Protein AF-A0A830GRK5-F1 (afdb_monomer_lite)

Secondary structure (DSSP, 8-state):
-------PPEEEEEEEEESS-HHHHHHHHHHHHHHHHHTTSEEEEEEEEPTT--HHHHHHHHHHHHHT-TTSEEEEEEEEHHHHHHHHHHHHTTTSEEEEEEE--SS--TT---EE-

pLDDT: mean 89.7, std 12.37, range [38.69, 98.0]

Radius of gyration: 14.41 Å; chains: 1; bounding box: 42×25×40 Å

Organism: NCBI:txid62609

Structure (mmCIF, N/CA/C/O backbone):
data_AF-A0A830GRK5-F1
#
_entry.id   AF-A0A830GRK5-F1
#
loop_
_atom_site.group_PDB
_atom_site.id
_atom_site.type_symbol
_atom_site.label_atom_id
_atom_site.label_alt_id
_atom_site.label_comp_id
_atom_site.label_asym_id
_atom_site.label_entity_id
_atom_site.label_seq_id
_atom_site.pdbx_PDB_ins_code
_atom_site.Cartn_x
_atom_site.Cartn_y
_atom_site.Cartn_z
_atom_site.occupancy
_atom_site.B_iso_or_equiv
_atom_site.auth_seq_id
_atom_site.auth_comp_id
_atom_site.auth_asym_id
_atom_site.auth_atom_id
_atom_site.pdbx_P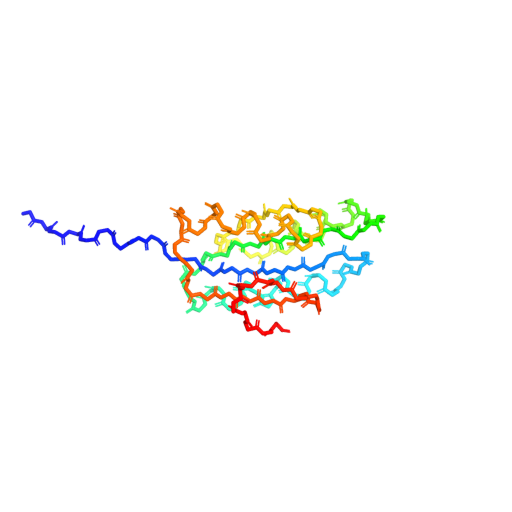DB_model_num
ATOM 1 N N . MET A 1 1 ? -29.814 13.802 24.741 1.00 38.69 1 MET A N 1
ATOM 2 C CA . MET A 1 1 ? -28.452 13.981 24.200 1.00 38.69 1 MET A CA 1
ATOM 3 C C . MET A 1 1 ? -27.775 12.633 24.313 1.00 38.69 1 MET A C 1
ATOM 5 O O . MET A 1 1 ? -27.619 12.172 25.430 1.00 38.69 1 MET A O 1
ATOM 9 N N . SER A 1 2 ? -27.542 11.932 23.199 1.00 43.28 2 SER A N 1
ATOM 10 C CA . SER A 1 2 ? -26.722 10.718 23.236 1.00 43.28 2 SER A CA 1
ATOM 11 C C . SER A 1 2 ? -25.280 11.157 23.043 1.00 43.28 2 SER A C 1
ATOM 13 O O . SER A 1 2 ? -24.962 11.673 21.966 1.00 43.28 2 SER A O 1
ATOM 15 N N . ASP A 1 3 ? -24.448 10.951 24.053 1.00 44.38 3 ASP A N 1
ATOM 16 C CA . ASP A 1 3 ? -23.000 10.914 23.902 1.00 44.38 3 ASP A CA 1
ATOM 17 C C . ASP A 1 3 ? -22.678 9.762 22.947 1.00 44.38 3 ASP A C 1
ATOM 19 O O . ASP A 1 3 ? -22.540 8.604 23.330 1.00 44.38 3 ASP A O 1
ATOM 23 N N . ARG A 1 4 ? -22.685 10.061 21.646 1.00 48.16 4 ARG A N 1
ATOM 24 C CA . ARG A 1 4 ? -21.963 9.246 20.684 1.00 48.16 4 ARG A CA 1
ATOM 25 C C . ARG A 1 4 ? -20.531 9.709 20.826 1.00 48.16 4 ARG A C 1
ATOM 27 O O . ARG A 1 4 ? -20.153 10.678 20.173 1.00 48.16 4 ARG A O 1
ATOM 34 N N . ASP A 1 5 ? -19.786 9.043 21.702 1.00 44.50 5 ASP A N 1
ATOM 35 C CA . ASP A 1 5 ? -18.345 8.924 21.538 1.00 44.50 5 ASP A CA 1
ATOM 36 C C . ASP A 1 5 ? -18.132 8.529 20.078 1.00 44.50 5 ASP A C 1
ATOM 38 O O . ASP A 1 5 ? -18.407 7.403 19.658 1.00 44.50 5 ASP A O 1
ATOM 42 N N . SER A 1 6 ? -17.793 9.513 19.253 1.00 51.19 6 SER A N 1
ATOM 43 C CA . SER A 1 6 ? -17.369 9.284 17.889 1.00 51.19 6 SER A CA 1
ATOM 44 C C . SER A 1 6 ? -16.031 8.581 18.014 1.00 51.19 6 SER A C 1
ATOM 46 O O . SER A 1 6 ? -15.004 9.255 18.089 1.00 51.19 6 SER A O 1
ATOM 48 N N . GLU A 1 7 ? -16.062 7.250 18.141 1.00 60.53 7 GLU A N 1
ATOM 49 C CA . GLU A 1 7 ? -14.864 6.422 18.093 1.00 60.53 7 GLU A CA 1
ATOM 50 C C . GLU A 1 7 ? -14.027 6.924 16.922 1.00 60.53 7 GLU A C 1
ATOM 52 O O . GLU A 1 7 ? -14.521 7.032 15.791 1.00 60.53 7 GLU A O 1
ATOM 57 N N . GLU A 1 8 ? -12.786 7.320 17.211 1.00 64.44 8 GLU A N 1
ATOM 58 C CA . GLU A 1 8 ? -11.873 7.740 16.161 1.00 64.44 8 GLU A CA 1
ATOM 59 C C . GLU A 1 8 ? -11.846 6.638 15.099 1.00 64.44 8 GLU A C 1
ATOM 61 O O . GLU A 1 8 ? -11.712 5.457 15.445 1.00 64.44 8 GLU A O 1
ATOM 66 N N . PRO A 1 9 ? -12.013 6.982 13.810 1.00 76.38 9 PRO A N 1
ATOM 67 C CA . PRO A 1 9 ? -12.053 5.975 12.769 1.00 76.38 9 PRO A CA 1
ATOM 68 C C . PRO A 1 9 ? -10.768 5.155 12.851 1.00 76.38 9 PRO A C 1
ATOM 70 O O . PRO A 1 9 ? -9.667 5.713 12.865 1.00 76.38 9 PRO A O 1
ATOM 73 N N . ARG A 1 10 ? -10.916 3.830 12.930 1.00 87.75 10 ARG A N 1
ATOM 74 C CA . ARG A 1 10 ? -9.789 2.901 12.897 1.00 87.75 10 ARG A CA 1
ATOM 75 C C . ARG A 1 10 ? -9.600 2.374 11.482 1.00 87.75 10 ARG A C 1
ATOM 77 O O . ARG A 1 10 ? -10.575 2.110 10.783 1.00 87.75 10 ARG A O 1
ATOM 84 N N . CYS A 1 11 ? -8.350 2.241 11.057 1.00 92.81 11 CYS A N 1
ATOM 85 C CA . CYS A 1 11 ? -8.008 1.812 9.703 1.00 92.81 11 CYS A CA 1
ATOM 86 C C . CYS A 1 11 ? -7.085 0.601 9.715 1.00 92.81 11 CYS A C 1
ATOM 88 O O . CYS A 1 11 ? -6.171 0.503 10.538 1.00 92.81 11 CYS A O 1
ATOM 90 N N . THR A 1 12 ? -7.284 -0.282 8.744 1.00 95.62 12 THR A N 1
ATOM 91 C CA . THR A 1 12 ? -6.290 -1.285 8.377 1.00 95.62 12 THR A CA 1
ATOM 92 C C . THR A 1 12 ? -5.264 -0.635 7.464 1.00 95.62 12 THR A C 1
ATOM 94 O O . THR A 1 12 ? -5.624 0.016 6.482 1.00 95.62 12 THR A O 1
ATOM 97 N N . TYR A 1 13 ? -3.988 -0.823 7.776 1.00 96.88 13 TYR A N 1
ATOM 98 C CA . TYR A 1 13 ? -2.879 -0.347 6.959 1.00 96.88 13 TYR A CA 1
ATOM 99 C C . TYR A 1 13 ? -2.186 -1.518 6.275 1.00 96.88 13 TYR A C 1
ATOM 101 O O . TYR A 1 13 ? -2.012 -2.570 6.889 1.00 96.88 13 TYR A O 1
ATOM 109 N N . ALA A 1 14 ? -1.751 -1.330 5.032 1.00 97.31 14 ALA A N 1
ATOM 110 C CA . ALA A 1 14 ? -0.908 -2.293 4.332 1.00 97.31 14 ALA A CA 1
ATOM 111 C C . ALA A 1 14 ? 0.265 -1.595 3.644 1.00 97.31 14 ALA A C 1
ATOM 113 O O . ALA A 1 14 ? 0.064 -0.660 2.875 1.00 97.31 14 ALA A O 1
ATOM 114 N N . PHE A 1 15 ? 1.480 -2.074 3.893 1.00 97.94 15 PHE A N 1
ATOM 115 C CA . PHE A 1 15 ? 2.676 -1.682 3.153 1.00 97.94 15 PHE A CA 1
ATOM 116 C C . PHE A 1 15 ? 2.926 -2.690 2.044 1.00 97.94 15 PHE A C 1
ATOM 118 O O . PHE A 1 15 ? 3.098 -3.875 2.328 1.00 97.94 15 PHE A O 1
ATOM 125 N N . LEU A 1 16 ? 2.938 -2.237 0.794 1.00 97.56 16 LEU A N 1
ATOM 126 C CA . LEU A 1 16 ? 3.031 -3.106 -0.378 1.00 97.56 16 LEU A CA 1
ATOM 127 C C . LEU A 1 16 ? 4.165 -2.630 -1.283 1.00 97.56 16 LEU A C 1
ATOM 129 O O . LEU A 1 16 ? 4.209 -1.454 -1.620 1.00 97.56 16 LEU A O 1
ATOM 133 N N . GLU A 1 17 ? 5.063 -3.514 -1.709 1.00 95.62 17 GLU A N 1
ATOM 134 C CA . GLU A 1 17 ? 6.098 -3.169 -2.691 1.00 95.62 17 GLU A CA 1
ATOM 135 C C . GLU A 1 17 ? 5.620 -3.448 -4.113 1.00 95.62 17 GLU A C 1
ATOM 137 O O . GLU A 1 17 ? 4.965 -4.457 -4.379 1.00 95.62 17 GLU A O 1
ATOM 142 N N . PHE A 1 18 ? 5.990 -2.567 -5.041 1.00 96.62 18 PHE A N 1
ATOM 143 C CA . PHE A 1 18 ? 5.833 -2.805 -6.468 1.00 96.62 18 PHE A CA 1
ATOM 144 C C . PHE A 1 18 ? 7.188 -2.700 -7.173 1.00 96.62 18 PHE A C 1
ATOM 146 O O . PHE A 1 18 ? 7.689 -1.604 -7.431 1.00 96.62 18 PHE A O 1
ATOM 153 N N . CYS A 1 19 ? 7.762 -3.858 -7.511 1.00 94.69 19 CYS A N 1
ATOM 154 C CA . CYS A 1 19 ? 9.011 -3.997 -8.266 1.00 94.69 19 CYS A CA 1
ATOM 155 C C . CYS A 1 19 ? 8.773 -4.674 -9.634 1.00 94.69 19 CYS A C 1
ATOM 157 O O . CYS A 1 19 ? 9.428 -5.662 -9.953 1.00 94.69 19 CYS A O 1
ATOM 159 N N . ASN A 1 20 ? 7.817 -4.183 -10.435 1.00 96.19 20 ASN A N 1
ATOM 160 C CA . ASN A 1 20 ? 7.445 -4.761 -11.745 1.00 96.19 20 ASN A CA 1
ATOM 161 C C . ASN A 1 20 ? 6.894 -6.197 -11.703 1.00 96.19 20 ASN A C 1
ATOM 163 O O . ASN A 1 20 ? 6.859 -6.880 -12.723 1.00 96.19 20 ASN A O 1
ATOM 167 N N . ASP A 1 21 ? 6.407 -6.629 -10.541 1.00 96.69 21 ASP A N 1
ATOM 168 C CA . ASP A 1 21 ? 5.690 -7.891 -10.360 1.00 96.69 21 ASP A CA 1
ATOM 169 C C . ASP A 1 21 ? 4.211 -7.596 -10.070 1.00 96.69 21 ASP A C 1
ATOM 171 O O . ASP A 1 21 ? 3.767 -7.519 -8.919 1.00 96.69 21 ASP A O 1
ATOM 175 N N . ALA A 1 22 ? 3.454 -7.365 -11.146 1.00 97.12 22 ALA A N 1
ATOM 176 C CA . ALA A 1 22 ? 2.027 -7.056 -11.081 1.00 97.12 22 ALA A CA 1
ATOM 177 C C . ALA A 1 22 ? 1.217 -8.180 -10.422 1.00 97.12 22 ALA A C 1
ATOM 179 O O . ALA A 1 22 ? 0.287 -7.907 -9.666 1.00 97.12 22 ALA A O 1
ATOM 180 N N . ASP A 1 23 ? 1.591 -9.440 -10.640 1.00 97.44 23 ASP A N 1
ATOM 181 C CA . ASP A 1 23 ? 0.878 -10.579 -10.067 1.00 97.44 23 ASP A CA 1
ATOM 182 C C . ASP A 1 23 ? 1.076 -10.662 -8.555 1.00 97.44 23 ASP A C 1
ATOM 184 O O . ASP A 1 23 ? 0.108 -10.874 -7.817 1.00 97.44 23 ASP A O 1
ATOM 188 N N . ARG A 1 24 ? 2.304 -10.452 -8.066 1.00 96.50 24 ARG A N 1
ATOM 189 C CA . ARG A 1 24 ? 2.566 -10.364 -6.625 1.00 96.50 24 ARG A CA 1
ATOM 190 C C . ARG A 1 24 ? 1.829 -9.186 -6.006 1.00 96.50 24 ARG A C 1
ATOM 192 O O . ARG A 1 24 ? 1.167 -9.379 -4.988 1.00 96.50 24 ARG A O 1
ATOM 199 N N . TYR A 1 25 ? 1.895 -8.004 -6.617 1.00 97.56 25 TYR A N 1
ATOM 200 C CA . TYR A 1 25 ? 1.203 -6.825 -6.100 1.00 97.56 25 TYR A CA 1
ATOM 201 C C . TYR A 1 25 ? -0.320 -7.028 -6.055 1.00 97.56 25 TYR A C 1
ATOM 203 O O . TYR A 1 25 ? -0.941 -6.756 -5.027 1.00 97.56 25 TYR A O 1
ATOM 211 N N . ARG A 1 26 ? -0.913 -7.597 -7.117 1.00 97.69 26 ARG A N 1
ATOM 212 C CA . ARG A 1 26 ? -2.342 -7.946 -7.179 1.00 97.69 26 ARG A CA 1
ATOM 213 C C . ARG A 1 26 ? -2.746 -8.860 -6.024 1.00 97.69 26 ARG A C 1
ATOM 215 O O . ARG A 1 26 ? -3.739 -8.584 -5.353 1.00 97.69 26 ARG A O 1
ATOM 222 N N . ARG A 1 27 ? -1.972 -9.927 -5.777 1.00 97.38 27 ARG A N 1
ATOM 223 C CA . ARG A 1 27 ? -2.220 -10.859 -4.663 1.00 97.38 27 ARG A CA 1
ATOM 224 C C . ARG A 1 27 ? -2.155 -10.145 -3.315 1.00 97.38 27 ARG A C 1
ATOM 226 O O . ARG A 1 27 ? -3.114 -10.213 -2.557 1.00 97.38 27 ARG A O 1
ATOM 233 N N . LEU A 1 28 ? -1.077 -9.406 -3.050 1.00 97.56 28 LEU A N 1
ATOM 234 C CA . LEU A 1 28 ? -0.877 -8.731 -1.766 1.00 97.56 28 LEU A CA 1
ATOM 235 C C . LEU A 1 28 ? -1.954 -7.675 -1.478 1.00 97.56 28 LEU A C 1
ATOM 237 O O . LEU A 1 28 ? -2.456 -7.602 -0.356 1.00 97.56 28 LEU A O 1
ATOM 241 N N . LEU A 1 29 ? -2.337 -6.875 -2.479 1.00 97.25 29 LEU A N 1
ATOM 242 C CA . LEU A 1 29 ? -3.410 -5.892 -2.328 1.00 97.25 29 LEU A CA 1
ATOM 243 C C . LEU A 1 29 ? -4.765 -6.580 -2.098 1.00 97.25 29 LEU A C 1
ATOM 245 O O . LEU A 1 29 ? -5.522 -6.163 -1.223 1.00 97.25 29 LEU A O 1
ATOM 249 N N . GLY A 1 30 ? -5.056 -7.666 -2.821 1.00 96.19 30 GLY A N 1
ATOM 250 C CA . GLY A 1 30 ? -6.261 -8.475 -2.613 1.00 96.19 30 GLY A CA 1
ATOM 251 C C . GLY A 1 30 ? -6.334 -9.119 -1.221 1.00 96.19 30 GLY A C 1
ATOM 252 O O . GLY A 1 30 ? -7.389 -9.099 -0.574 1.00 96.19 30 GLY A O 1
ATOM 253 N N . ASP A 1 31 ? -5.210 -9.628 -0.717 1.00 95.94 31 ASP A N 1
ATOM 254 C CA . ASP A 1 31 ? -5.109 -10.202 0.626 1.00 95.94 31 ASP A CA 1
ATOM 255 C C . ASP A 1 31 ? -5.308 -9.130 1.702 1.00 95.94 31 ASP A C 1
ATOM 257 O O . ASP A 1 31 ? -6.096 -9.322 2.634 1.00 95.94 31 ASP A O 1
ATOM 261 N N . ALA A 1 32 ? -4.665 -7.968 1.546 1.00 96.06 32 ALA A N 1
ATOM 262 C CA . ALA A 1 32 ? -4.843 -6.827 2.439 1.00 96.06 32 ALA A CA 1
ATOM 263 C C . ALA A 1 32 ? -6.309 -6.371 2.500 1.00 96.06 32 ALA A C 1
ATOM 265 O O . ALA A 1 32 ? -6.826 -6.112 3.587 1.00 96.06 32 ALA A O 1
ATOM 266 N N . LEU A 1 33 ? -7.008 -6.339 1.361 1.00 94.44 33 LEU A N 1
ATOM 267 C CA . LEU A 1 33 ? -8.436 -6.011 1.305 1.00 94.44 33 LEU A CA 1
ATOM 268 C C . LEU A 1 33 ? -9.298 -7.041 2.022 1.00 94.44 33 LEU A C 1
ATOM 270 O O . LEU A 1 33 ? -10.186 -6.687 2.797 1.00 94.44 33 LEU A O 1
ATOM 274 N N . THR A 1 34 ? -9.018 -8.323 1.803 1.00 93.56 34 THR A N 1
ATOM 275 C CA . THR A 1 34 ? -9.734 -9.410 2.476 1.00 93.56 34 THR A CA 1
ATOM 276 C C . THR A 1 34 ? -9.584 -9.321 3.994 1.00 93.56 34 THR A C 1
ATOM 278 O O . THR A 1 34 ? -10.555 -9.552 4.719 1.00 93.56 34 THR A O 1
ATOM 281 N N . ARG A 1 35 ? -8.399 -8.945 4.489 1.00 93.00 35 ARG A N 1
ATOM 282 C CA . ARG A 1 35 ? -8.168 -8.704 5.921 1.00 93.00 35 ARG A CA 1
ATOM 283 C C . ARG A 1 35 ? -8.885 -7.439 6.400 1.00 93.00 35 ARG A C 1
ATOM 285 O O . ARG A 1 35 ? -9.637 -7.518 7.367 1.00 93.00 35 ARG A O 1
ATOM 292 N N . ALA A 1 36 ? -8.772 -6.326 5.674 1.00 92.56 36 ALA A N 1
ATOM 293 C CA . ALA A 1 36 ? -9.433 -5.066 6.018 1.00 92.56 36 ALA A CA 1
ATOM 294 C C . ALA A 1 36 ? -10.962 -5.196 6.119 1.00 92.56 36 ALA A C 1
ATOM 296 O O . ALA A 1 36 ? -11.574 -4.621 7.017 1.00 92.56 36 ALA A O 1
ATOM 297 N N . ARG A 1 37 ? -11.598 -6.010 5.264 1.00 90.75 37 ARG A N 1
ATOM 298 C CA . ARG A 1 37 ? -13.038 -6.324 5.359 1.00 90.75 37 ARG A CA 1
ATOM 299 C C . ARG A 1 37 ? -13.435 -6.897 6.718 1.00 90.75 37 ARG A C 1
ATOM 301 O O . ARG A 1 37 ? -14.481 -6.541 7.249 1.00 90.75 37 ARG A O 1
ATOM 308 N N . ARG A 1 38 ? -12.595 -7.756 7.300 1.00 89.06 38 ARG A N 1
ATOM 309 C CA . ARG A 1 38 ? -12.831 -8.355 8.625 1.00 89.06 38 ARG A CA 1
ATOM 310 C C . ARG A 1 38 ? -12.610 -7.358 9.768 1.00 89.06 38 ARG A C 1
ATOM 312 O O . ARG A 1 38 ? -13.002 -7.637 10.894 1.00 89.06 38 ARG A O 1
ATOM 319 N N . GLU A 1 39 ? -11.993 -6.216 9.477 1.00 87.06 39 GLU A N 1
ATOM 320 C CA . GLU A 1 39 ? -11.500 -5.228 10.443 1.00 87.06 39 GLU A CA 1
ATOM 321 C C . GLU A 1 39 ? -12.216 -3.869 10.344 1.00 87.06 39 GLU A C 1
ATOM 323 O O . GLU A 1 39 ? -11.794 -2.906 10.979 1.00 87.06 39 GLU A O 1
ATOM 328 N N . GLY A 1 40 ? -13.303 -3.778 9.569 1.00 79.62 40 GLY A N 1
ATOM 329 C CA . GLY A 1 40 ? -14.109 -2.555 9.435 1.00 79.62 40 GLY A CA 1
ATOM 330 C C . GLY A 1 40 ? -14.180 -1.971 8.021 1.00 79.62 40 GLY A C 1
ATOM 331 O O . GLY A 1 40 ? -14.760 -0.906 7.833 1.00 79.62 40 GLY A O 1
ATOM 332 N N . GLY A 1 41 ? -13.620 -2.650 7.015 1.00 83.06 41 GLY A N 1
ATOM 333 C CA . GLY A 1 41 ? -13.867 -2.368 5.594 1.00 83.06 41 GLY A CA 1
ATOM 334 C C . GLY A 1 41 ? -13.121 -1.168 5.007 1.00 83.06 41 GLY A C 1
ATOM 335 O O . GLY A 1 41 ? -13.370 -0.809 3.854 1.00 83.06 41 GLY A O 1
ATOM 336 N N . ARG A 1 42 ? -12.200 -0.550 5.760 1.00 92.19 42 ARG A N 1
ATOM 337 C CA . ARG A 1 42 ? -11.347 0.545 5.277 1.00 92.19 42 ARG A CA 1
ATOM 338 C C . ARG A 1 42 ? -9.881 0.124 5.235 1.00 92.19 42 ARG A C 1
ATOM 340 O O . ARG A 1 42 ? -9.265 -0.084 6.280 1.00 92.19 42 ARG A O 1
ATOM 347 N N . LEU A 1 43 ? -9.327 0.061 4.027 1.00 95.75 43 LEU A N 1
ATOM 348 C CA . LEU A 1 43 ? -7.910 -0.180 3.776 1.00 95.75 43 LEU A CA 1
ATOM 349 C C . LEU A 1 43 ? -7.210 1.121 3.379 1.00 95.75 43 LEU A C 1
ATOM 351 O O . LEU A 1 43 ? -7.631 1.803 2.445 1.00 95.75 43 LEU A O 1
ATOM 355 N N . ILE A 1 44 ? -6.099 1.416 4.048 1.00 97.25 44 ILE A N 1
ATOM 356 C CA . ILE A 1 44 ? -5.111 2.397 3.609 1.00 97.25 44 ILE A CA 1
ATOM 357 C C . ILE A 1 44 ? -3.861 1.632 3.168 1.00 97.25 44 ILE A C 1
ATOM 359 O O . ILE A 1 44 ? -3.119 1.103 3.995 1.00 97.25 44 ILE A O 1
ATOM 363 N N . ALA A 1 45 ? -3.630 1.558 1.863 1.00 97.44 45 ALA A N 1
ATOM 364 C CA . ALA A 1 45 ? -2.469 0.893 1.290 1.00 97.44 45 ALA A CA 1
ATOM 365 C C . ALA A 1 45 ? -1.395 1.926 0.919 1.00 97.44 45 ALA A C 1
ATOM 367 O O . ALA A 1 45 ? -1.653 2.885 0.194 1.00 97.44 45 ALA A O 1
ATOM 368 N N . ILE A 1 46 ? -0.187 1.727 1.441 1.00 98.00 46 ILE A N 1
ATOM 369 C CA . ILE A 1 46 ? 1.007 2.526 1.167 1.00 98.00 46 ILE A CA 1
ATOM 370 C C . ILE A 1 46 ? 1.898 1.693 0.240 1.00 98.00 46 ILE A C 1
ATOM 372 O O . ILE A 1 46 ? 2.594 0.773 0.675 1.00 98.00 46 ILE A O 1
ATOM 376 N N . SER A 1 47 ? 1.828 2.003 -1.050 1.00 97.56 47 SER A N 1
ATOM 377 C CA . SER A 1 47 ? 2.569 1.356 -2.127 1.00 97.56 47 SER A CA 1
ATOM 378 C C . SER A 1 47 ? 3.965 1.964 -2.260 1.00 97.56 47 SER A C 1
ATOM 380 O O . SER A 1 47 ? 4.117 3.128 -2.635 1.00 97.56 47 SER A O 1
ATOM 382 N N . ILE A 1 48 ? 4.991 1.164 -1.984 1.00 96.50 48 ILE A N 1
ATOM 383 C CA . ILE A 1 48 ? 6.398 1.511 -2.168 1.00 96.50 48 ILE A CA 1
ATOM 384 C C . ILE A 1 48 ? 6.812 1.116 -3.586 1.00 96.50 48 ILE A C 1
ATOM 386 O O . ILE A 1 48 ? 6.943 -0.070 -3.895 1.00 96.50 48 ILE A O 1
ATOM 390 N N . LEU A 1 49 ? 7.018 2.104 -4.454 1.00 95.75 49 LEU A N 1
ATOM 391 C CA . LEU A 1 49 ? 7.434 1.861 -5.835 1.00 95.75 49 LEU A CA 1
ATOM 392 C C . LEU A 1 49 ? 8.957 1.702 -5.903 1.00 95.75 49 LEU A C 1
ATOM 394 O O . LEU A 1 49 ? 9.707 2.580 -5.464 1.00 95.75 49 LEU A O 1
ATOM 398 N N . CYS A 1 50 ? 9.424 0.578 -6.445 1.00 94.19 50 CYS A N 1
ATOM 399 C CA . CYS A 1 50 ? 10.853 0.306 -6.584 1.00 94.19 50 CYS A CA 1
ATOM 400 C C . CYS A 1 50 ? 11.473 1.178 -7.693 1.00 94.19 50 CYS A C 1
ATOM 402 O O . CYS A 1 50 ? 10.773 1.593 -8.623 1.00 94.19 50 CYS A O 1
ATOM 404 N N . PRO A 1 51 ? 12.790 1.454 -7.649 1.00 93.88 51 PRO A N 1
ATOM 405 C CA . PRO A 1 51 ? 13.464 2.157 -8.736 1.00 93.88 51 PRO A CA 1
ATOM 406 C C . PRO A 1 51 ? 13.230 1.462 -10.086 1.00 93.88 51 PRO A C 1
ATOM 408 O O . PRO A 1 51 ? 13.461 0.262 -10.215 1.00 93.88 51 PRO A O 1
ATOM 411 N N . GLY A 1 52 ? 12.764 2.213 -11.088 1.00 94.50 52 GLY A N 1
ATOM 412 C CA . GLY A 1 52 ? 12.433 1.663 -12.409 1.00 94.50 52 GLY A CA 1
ATOM 413 C C . GLY A 1 52 ? 11.096 0.914 -12.480 1.00 94.50 52 GLY A C 1
ATOM 414 O O . GLY A 1 52 ? 10.872 0.171 -13.435 1.00 94.50 52 GLY A O 1
ATOM 415 N N . ALA A 1 53 ? 10.215 1.087 -11.490 1.00 95.38 53 ALA A N 1
ATOM 416 C CA . ALA A 1 53 ? 8.846 0.597 -11.563 1.00 95.38 53 ALA A CA 1
ATOM 417 C C . ALA A 1 53 ? 8.110 1.159 -12.796 1.00 95.38 53 ALA A C 1
ATOM 419 O O . ALA A 1 53 ? 8.098 2.366 -13.042 1.00 95.38 53 ALA A O 1
ATOM 420 N N . ASP A 1 54 ? 7.457 0.275 -13.544 1.00 97.25 54 ASP A N 1
ATOM 421 C CA . ASP A 1 54 ? 6.491 0.595 -14.580 1.00 97.25 54 ASP A CA 1
ATOM 422 C C . ASP A 1 54 ? 5.217 1.103 -13.906 1.00 97.25 54 ASP A C 1
ATOM 424 O O . ASP A 1 54 ? 4.370 0.346 -13.422 1.00 97.25 54 ASP A O 1
ATOM 428 N N . TYR A 1 55 ? 5.108 2.426 -13.877 1.00 95.69 55 TYR A N 1
ATOM 429 C CA . TYR A 1 55 ? 3.995 3.122 -13.257 1.00 95.69 55 TYR A CA 1
ATOM 430 C C . TYR A 1 55 ? 2.646 2.790 -13.913 1.00 95.69 55 TYR A C 1
ATOM 432 O O . TYR A 1 55 ? 1.633 2.717 -13.220 1.00 95.69 55 TYR A O 1
ATOM 440 N N . ASN A 1 56 ? 2.618 2.520 -15.223 1.00 97.69 56 ASN A N 1
ATOM 441 C CA . ASN A 1 56 ? 1.379 2.148 -15.907 1.00 97.69 56 ASN A CA 1
ATOM 442 C C . ASN A 1 56 ? 0.920 0.756 -15.478 1.00 97.69 56 ASN A C 1
ATOM 444 O O . ASN A 1 56 ? -0.258 0.563 -15.180 1.00 97.69 56 ASN A O 1
ATOM 448 N N . SER A 1 57 ? 1.849 -0.199 -15.402 1.00 97.88 57 SER A N 1
ATOM 449 C CA . SER A 1 57 ? 1.560 -1.547 -14.905 1.00 97.88 57 SER A CA 1
ATOM 450 C C . SER A 1 57 ? 1.046 -1.517 -13.461 1.00 97.88 57 SER A C 1
ATOM 452 O O . SER A 1 57 ? 0.028 -2.144 -13.150 1.00 97.88 57 SER A O 1
ATOM 454 N N . TYR A 1 58 ? 1.673 -0.711 -12.597 1.00 97.94 58 TYR A N 1
ATOM 455 C CA . TYR A 1 58 ? 1.208 -0.478 -11.229 1.00 97.94 58 TYR A CA 1
ATOM 456 C C . TYR A 1 58 ? -0.225 0.076 -11.187 1.00 97.94 58 TYR A C 1
ATOM 458 O O . TYR A 1 58 ? -1.091 -0.526 -10.550 1.00 97.94 58 TYR A O 1
ATOM 466 N N . LEU A 1 59 ? -0.498 1.179 -11.895 1.00 97.38 59 LEU A N 1
ATOM 467 C CA . LEU A 1 59 ? -1.814 1.825 -11.883 1.00 97.38 59 LEU A CA 1
ATOM 468 C C . LEU A 1 59 ? -2.912 0.916 -12.435 1.00 97.38 59 LEU A C 1
ATOM 470 O O . LEU A 1 59 ? -3.993 0.843 -11.855 1.00 97.38 59 LEU A O 1
ATOM 474 N N . LEU A 1 60 ? -2.647 0.211 -13.538 1.00 97.88 60 LEU A N 1
ATOM 475 C CA . LEU A 1 60 ? -3.597 -0.742 -14.113 1.00 97.88 60 LEU A CA 1
ATOM 476 C C . LEU A 1 60 ? -3.926 -1.855 -13.117 1.00 97.88 60 LEU A C 1
ATOM 478 O O . LEU A 1 60 ? -5.098 -2.168 -12.925 1.00 97.88 60 LEU A O 1
ATOM 482 N N . THR A 1 61 ? -2.912 -2.394 -12.439 1.00 97.94 61 THR A N 1
ATOM 483 C CA . THR A 1 61 ? -3.093 -3.459 -11.446 1.00 97.94 61 THR A CA 1
ATOM 484 C C . THR A 1 61 ? -3.872 -2.966 -10.226 1.00 97.94 61 THR A C 1
ATOM 486 O O . THR A 1 61 ? -4.821 -3.618 -9.791 1.00 97.94 61 THR A O 1
ATOM 489 N N . ALA A 1 62 ? -3.510 -1.804 -9.676 1.00 96.56 62 ALA A N 1
ATOM 490 C CA . ALA A 1 62 ? -4.206 -1.217 -8.536 1.00 96.56 62 ALA A CA 1
ATOM 491 C C . ALA A 1 62 ? -5.678 -0.926 -8.873 1.00 96.56 62 ALA A C 1
ATOM 493 O O . ALA A 1 62 ? -6.572 -1.305 -8.116 1.00 96.56 62 ALA A O 1
ATOM 494 N N . ASN A 1 63 ? -5.938 -0.346 -10.049 1.00 95.81 63 ASN A N 1
ATOM 495 C CA . ASN A 1 63 ? -7.290 -0.074 -10.531 1.00 95.81 63 ASN A CA 1
ATOM 496 C C . ASN A 1 63 ? -8.106 -1.351 -10.740 1.00 95.81 63 ASN A C 1
ATOM 498 O O . ASN A 1 63 ? 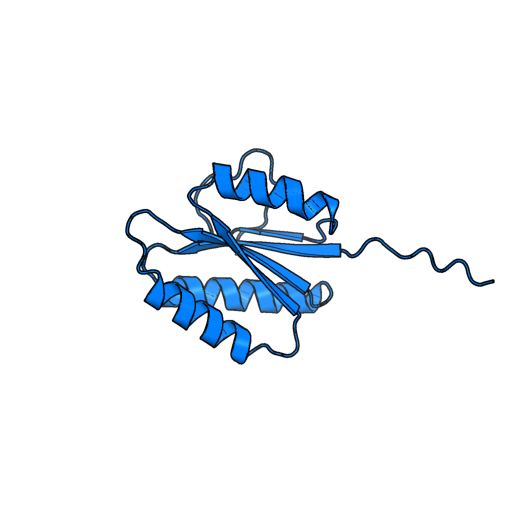-9.267 -1.388 -10.344 1.00 95.81 63 ASN A O 1
ATOM 502 N N . GLU A 1 64 ? -7.517 -2.394 -11.330 1.00 95.94 64 GLU A N 1
ATOM 503 C CA . GLU A 1 64 ? -8.171 -3.693 -11.510 1.00 95.94 64 GLU A CA 1
ATOM 504 C C . GLU A 1 64 ? -8.630 -4.265 -10.162 1.00 95.94 64 GLU A C 1
ATOM 506 O O . GLU A 1 64 ? -9.781 -4.684 -10.015 1.00 95.94 64 GLU A O 1
ATOM 511 N N . VAL A 1 65 ? -7.760 -4.248 -9.149 1.00 95.12 65 VAL A N 1
ATOM 512 C CA . VAL A 1 65 ? -8.116 -4.734 -7.813 1.00 95.12 65 VAL A CA 1
ATOM 513 C C . VAL A 1 65 ? -9.189 -3.848 -7.187 1.00 95.12 65 VAL A C 1
ATOM 515 O O . VAL A 1 65 ? -10.200 -4.365 -6.718 1.00 95.12 65 VAL A O 1
ATOM 518 N N . THR A 1 66 ? -9.030 -2.526 -7.206 1.00 91.75 66 THR A N 1
ATOM 519 C CA . THR A 1 66 ? -10.007 -1.605 -6.612 1.00 91.75 66 THR A CA 1
ATOM 520 C C . THR A 1 66 ? -11.386 -1.717 -7.267 1.00 91.75 66 THR A C 1
ATOM 522 O O . THR A 1 66 ? -12.388 -1.804 -6.557 1.00 91.75 66 THR A O 1
ATOM 525 N N . ALA A 1 67 ? -11.459 -1.797 -8.598 1.00 91.88 67 ALA A N 1
ATOM 526 C CA . ALA A 1 67 ? -12.717 -1.927 -9.336 1.00 91.88 67 ALA A CA 1
ATOM 527 C C . ALA A 1 67 ? -13.466 -3.233 -9.017 1.00 91.88 67 ALA A C 1
ATOM 529 O O . ALA A 1 67 ? -14.694 -3.260 -9.030 1.00 91.88 67 ALA A O 1
ATOM 530 N N . ASN A 1 68 ? -12.741 -4.300 -8.675 1.00 90.38 68 ASN A N 1
ATOM 531 C CA . ASN A 1 68 ? -13.327 -5.583 -8.283 1.00 90.38 68 ASN A CA 1
ATOM 532 C C . ASN A 1 68 ? -13.703 -5.667 -6.788 1.00 90.38 68 ASN A C 1
ATOM 534 O O . ASN A 1 68 ? -14.234 -6.684 -6.348 1.00 90.38 68 ASN A O 1
ATOM 538 N N . ASN A 1 69 ? -13.434 -4.625 -5.992 1.00 87.38 69 ASN A N 1
ATOM 539 C CA . ASN A 1 69 ? -13.640 -4.611 -4.538 1.00 87.38 69 ASN A CA 1
ATOM 540 C C . ASN A 1 69 ? -14.385 -3.337 -4.073 1.00 87.38 69 ASN A C 1
ATOM 542 O O . ASN A 1 69 ? -14.018 -2.717 -3.075 1.00 87.38 69 ASN A O 1
ATOM 546 N N . MET A 1 70 ? -15.437 -2.937 -4.802 1.00 79.81 70 MET A N 1
ATOM 547 C CA . MET A 1 70 ? -16.212 -1.700 -4.558 1.00 79.81 70 MET A CA 1
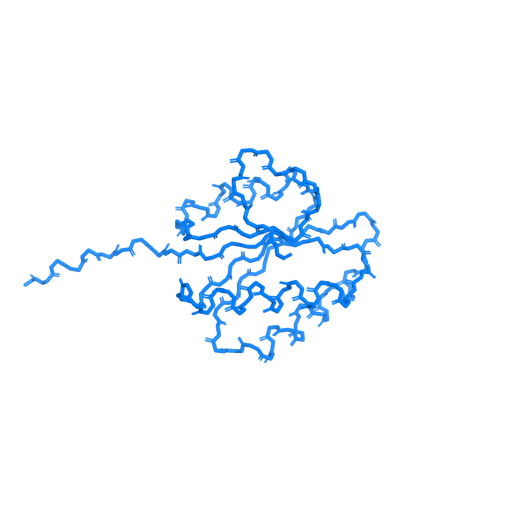ATOM 548 C C . MET A 1 70 ? -16.991 -1.664 -3.230 1.00 79.81 70 MET A C 1
ATOM 550 O O . MET A 1 70 ? -17.493 -0.616 -2.833 1.00 79.81 70 MET A O 1
ATOM 554 N N . ASP A 1 71 ? -17.118 -2.799 -2.548 1.00 83.19 71 ASP A N 1
ATOM 555 C CA . ASP A 1 71 ? -17.743 -2.944 -1.230 1.00 83.19 71 ASP A CA 1
ATOM 556 C C . ASP A 1 71 ? -16.831 -2.489 -0.074 1.00 83.19 71 ASP A C 1
ATOM 558 O O . ASP A 1 71 ? -17.278 -2.416 1.069 1.00 83.19 71 ASP A O 1
ATOM 562 N N . SER A 1 72 ? -15.558 -2.188 -0.352 1.00 84.19 72 SER A N 1
ATOM 563 C CA . SER A 1 72 ? -14.575 -1.710 0.626 1.00 84.19 72 SER A CA 1
ATOM 564 C C . SER A 1 72 ? -14.058 -0.321 0.260 1.00 84.19 72 SER A C 1
ATOM 566 O O . SER A 1 72 ? -13.870 0.004 -0.912 1.00 84.19 72 SER A O 1
ATOM 568 N N . ARG A 1 73 ? -13.769 0.511 1.267 1.00 90.12 73 ARG A N 1
ATOM 569 C CA . ARG A 1 73 ? -13.102 1.799 1.044 1.00 90.12 73 ARG A CA 1
ATOM 570 C C . ARG A 1 73 ? -11.596 1.579 0.980 1.00 90.12 73 ARG A C 1
ATOM 572 O O . ARG A 1 73 ? -10.997 1.145 1.961 1.00 90.12 73 ARG A O 1
ATOM 579 N N . ILE A 1 74 ? -10.995 1.929 -0.152 1.00 93.56 74 ILE A N 1
ATOM 580 C CA . ILE A 1 74 ? -9.568 1.739 -0.420 1.00 93.56 74 ILE A CA 1
ATOM 581 C C . ILE A 1 74 ? -8.941 3.103 -0.680 1.00 93.56 74 ILE A C 1
ATOM 583 O O . ILE A 1 74 ? -9.394 3.840 -1.553 1.00 93.56 74 ILE A O 1
ATOM 587 N N . GLU A 1 75 ? -7.906 3.443 0.079 1.00 95.31 75 GLU A N 1
ATOM 588 C CA . GLU A 1 75 ? -7.081 4.630 -0.144 1.00 95.31 75 GLU A CA 1
ATOM 589 C C . GLU A 1 75 ? -5.663 4.173 -0.481 1.00 95.31 75 GLU A C 1
ATOM 591 O O . GLU A 1 75 ? -5.044 3.444 0.294 1.00 95.31 75 GLU A O 1
ATOM 596 N N . LEU A 1 76 ? -5.172 4.583 -1.650 1.00 96.38 76 LEU A N 1
ATOM 597 C CA . LEU A 1 76 ? -3.845 4.238 -2.149 1.00 96.38 76 LEU A CA 1
ATOM 598 C C . LEU A 1 76 ? -2.920 5.445 -2.001 1.00 96.38 76 LEU A C 1
ATOM 600 O O . LEU A 1 76 ? -3.253 6.550 -2.428 1.00 96.38 76 LEU A O 1
ATOM 604 N N . TYR A 1 77 ? -1.758 5.220 -1.401 1.00 97.25 77 TYR A N 1
ATOM 605 C CA . TYR A 1 77 ? -0.689 6.200 -1.267 1.00 97.25 77 TYR A CA 1
ATOM 606 C C . TYR A 1 77 ? 0.571 5.657 -1.915 1.00 97.25 77 TYR A C 1
ATOM 608 O O . TYR A 1 77 ? 0.978 4.536 -1.639 1.00 97.25 77 TYR A O 1
ATOM 616 N N . GLU A 1 78 ? 1.208 6.470 -2.744 1.00 96.56 78 GLU A N 1
ATOM 617 C CA . GLU A 1 78 ? 2.434 6.113 -3.451 1.00 96.56 78 GLU A CA 1
ATOM 618 C C . GLU A 1 78 ? 3.626 6.787 -2.786 1.00 96.56 78 GLU A C 1
ATOM 620 O O . GLU A 1 78 ? 3.579 7.974 -2.449 1.00 96.56 78 GLU A O 1
ATOM 625 N N . VAL A 1 79 ? 4.703 6.031 -2.591 1.00 96.00 79 VAL A N 1
ATOM 626 C CA . VAL A 1 79 ? 5.942 6.528 -1.992 1.00 96.00 79 VAL A CA 1
ATOM 627 C C . VAL A 1 79 ? 7.164 5.897 -2.645 1.00 96.00 79 VAL A C 1
ATOM 629 O O . VAL A 1 79 ? 7.116 4.781 -3.164 1.00 96.00 79 VAL A O 1
ATOM 632 N N . SER A 1 80 ? 8.289 6.602 -2.550 1.00 89.81 80 SER A N 1
ATOM 633 C CA . SER A 1 80 ? 9.604 6.079 -2.913 1.00 89.81 80 SER A CA 1
ATOM 634 C C . SER A 1 80 ? 10.335 5.610 -1.655 1.00 89.81 80 SER A C 1
ATOM 636 O O . SER A 1 80 ? 10.652 6.419 -0.781 1.00 89.81 80 SER A O 1
ATOM 638 N N . GLY A 1 81 ? 10.626 4.311 -1.575 1.00 89.38 81 GLY A N 1
ATOM 639 C CA . GLY A 1 81 ? 11.404 3.707 -0.488 1.00 89.38 81 GLY A CA 1
ATOM 640 C C . GLY A 1 81 ? 10.701 3.618 0.878 1.00 89.38 81 GLY A C 1
ATOM 641 O O . GLY A 1 81 ? 9.626 4.174 1.110 1.00 89.38 81 GLY A O 1
ATOM 642 N N . ALA A 1 82 ? 11.345 2.898 1.802 1.00 89.12 82 ALA A N 1
ATOM 643 C CA . ALA A 1 82 ? 10.824 2.624 3.144 1.00 89.12 82 ALA A CA 1
ATOM 644 C C . ALA A 1 82 ? 10.684 3.890 4.008 1.00 89.12 82 ALA A C 1
ATOM 646 O O . ALA A 1 82 ? 9.680 4.057 4.696 1.00 89.12 82 ALA A O 1
ATOM 647 N N . GLU A 1 83 ? 11.637 4.823 3.927 1.00 91.31 83 GLU A N 1
ATOM 648 C CA . GLU A 1 83 ? 11.587 6.086 4.681 1.00 91.31 83 GLU A CA 1
ATOM 649 C C . GLU A 1 83 ? 10.347 6.919 4.314 1.00 91.31 83 GLU A C 1
ATOM 651 O O . GLU A 1 83 ? 9.624 7.407 5.189 1.00 91.31 83 GLU A O 1
ATOM 656 N N . GLY A 1 84 ? 10.053 7.031 3.013 1.00 92.88 84 GLY A N 1
ATOM 657 C CA . GLY A 1 84 ? 8.850 7.701 2.523 1.00 92.88 84 GLY A CA 1
ATOM 658 C C . GLY A 1 84 ? 7.575 7.045 3.056 1.00 92.88 84 GLY A C 1
ATOM 659 O O . GLY A 1 84 ? 6.656 7.744 3.489 1.00 92.88 84 GLY A O 1
ATOM 660 N N . ALA A 1 85 ? 7.549 5.710 3.100 1.00 94.75 85 ALA A N 1
ATOM 661 C CA . 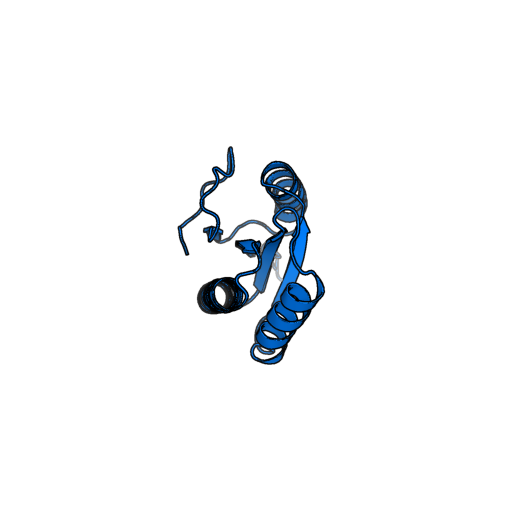ALA A 1 85 ? 6.427 4.940 3.625 1.00 94.75 85 ALA A CA 1
ATOM 662 C C . ALA A 1 85 ? 6.180 5.203 5.116 1.00 94.75 85 ALA A C 1
ATOM 664 O O . ALA A 1 85 ? 5.048 5.499 5.504 1.00 94.75 85 ALA A O 1
ATOM 665 N N . VAL A 1 86 ? 7.232 5.168 5.941 1.00 94.38 86 VAL A N 1
ATOM 666 C CA . VAL A 1 86 ? 7.148 5.449 7.385 1.00 94.38 86 VAL A CA 1
ATOM 667 C C . VAL A 1 86 ? 6.658 6.877 7.633 1.00 94.38 86 VAL A C 1
ATOM 669 O O . VAL A 1 86 ? 5.776 7.102 8.465 1.00 94.38 86 VAL A O 1
ATOM 672 N N . LYS A 1 87 ? 7.166 7.853 6.871 1.00 94.44 87 LYS A N 1
ATOM 673 C CA . LYS A 1 87 ? 6.733 9.252 6.979 1.00 94.44 87 LYS A CA 1
ATOM 674 C C . LYS A 1 87 ? 5.250 9.420 6.650 1.00 94.44 87 LYS A C 1
ATOM 676 O O . LYS A 1 87 ? 4.531 10.086 7.396 1.00 94.44 87 LYS A O 1
ATOM 681 N N . VAL A 1 88 ? 4.785 8.824 5.552 1.00 95.94 88 VAL A N 1
ATOM 682 C CA . VAL A 1 88 ? 3.370 8.871 5.155 1.00 95.94 88 VAL A CA 1
ATOM 683 C C . VAL A 1 88 ? 2.494 8.177 6.194 1.00 95.94 88 VAL A C 1
ATOM 685 O O . VAL A 1 88 ? 1.499 8.759 6.624 1.00 95.94 88 VAL A O 1
ATOM 688 N N . PHE A 1 89 ? 2.897 7.005 6.684 1.00 95.81 89 PHE A N 1
ATOM 689 C CA . PHE A 1 89 ? 2.199 6.317 7.767 1.00 95.81 89 PHE A CA 1
ATOM 690 C C . PHE A 1 89 ? 2.053 7.204 9.008 1.00 95.81 89 PHE A C 1
ATOM 692 O O . PHE A 1 89 ? 0.935 7.417 9.472 1.00 95.81 89 PHE A O 1
ATOM 699 N N . GLY A 1 90 ? 3.143 7.818 9.481 1.00 94.56 90 GLY A N 1
ATOM 700 C CA . GLY A 1 90 ? 3.134 8.717 10.639 1.00 94.56 90 GLY A CA 1
ATOM 701 C C . GLY A 1 90 ? 2.199 9.928 10.496 1.00 94.56 90 GLY A C 1
ATOM 702 O O . GLY A 1 90 ? 1.669 10.426 11.492 1.00 94.56 90 GLY A O 1
ATOM 703 N N . LEU A 1 91 ? 1.954 10.399 9.269 1.00 94.62 91 LEU A N 1
ATOM 704 C CA . LEU A 1 91 ? 0.971 11.452 8.991 1.00 94.62 91 LEU A CA 1
ATOM 705 C C . LEU A 1 91 ? -0.466 10.917 8.987 1.00 94.62 91 LEU A C 1
ATOM 707 O O . LEU A 1 91 ? -1.380 11.605 9.446 1.00 94.62 91 LEU A O 1
ATOM 711 N N . LEU A 1 92 ? -0.674 9.710 8.463 1.00 94.50 92 LEU A N 1
ATOM 712 C CA . LEU A 1 92 ? -1.995 9.104 8.306 1.00 94.50 92 LEU A CA 1
ATOM 713 C C . LEU A 1 92 ? -2.550 8.563 9.620 1.00 94.50 92 LEU A C 1
ATOM 715 O O . LEU A 1 92 ? -3.749 8.703 9.852 1.00 94.50 92 LEU A O 1
ATOM 719 N N . VAL A 1 93 ? -1.705 8.029 10.505 1.00 93.56 93 VAL A N 1
ATOM 720 C CA . VAL A 1 93 ? -2.150 7.524 11.818 1.00 93.56 93 VAL A CA 1
ATOM 721 C C . VAL A 1 93 ? -2.707 8.618 12.728 1.00 93.56 93 VAL A C 1
ATOM 723 O O . VAL A 1 93 ? -3.497 8.335 13.618 1.00 93.56 93 VAL A O 1
ATOM 726 N N . ARG A 1 94 ? -2.364 9.889 12.469 1.00 90.50 94 ARG A N 1
ATOM 727 C CA . ARG A 1 94 ? -2.971 11.053 13.142 1.00 90.50 94 ARG A CA 1
ATOM 728 C C . ARG A 1 94 ? -4.403 11.337 12.681 1.00 90.50 94 ARG A C 1
ATOM 730 O O . ARG A 1 94 ? -5.100 12.113 13.319 1.00 90.50 94 ARG A O 1
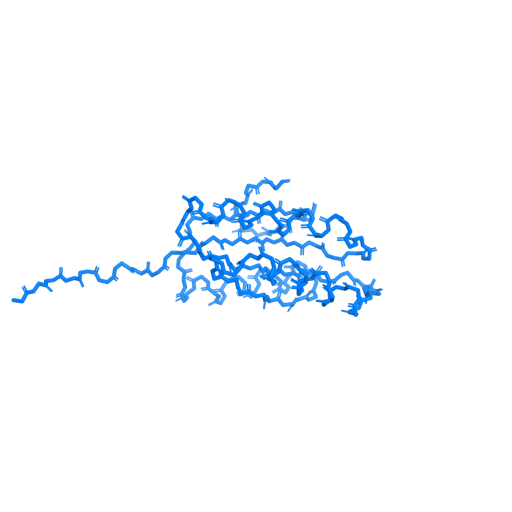ATOM 737 N N . LYS A 1 95 ? -4.806 10.788 11.531 1.00 88.44 95 LYS A N 1
ATOM 738 C CA . LYS A 1 95 ? -6.141 10.959 10.935 1.00 88.44 95 LYS A CA 1
ATOM 739 C C . LYS A 1 95 ? -7.018 9.720 11.095 1.00 88.44 95 LYS A C 1
ATOM 741 O O . LYS A 1 95 ? -8.238 9.838 11.043 1.00 88.44 95 LYS A O 1
ATOM 746 N N . CYS A 1 96 ? -6.409 8.543 11.198 1.00 89.75 96 CYS A N 1
ATOM 747 C CA . CYS A 1 96 ? -7.099 7.278 11.389 1.00 89.75 96 CYS A CA 1
ATOM 748 C C . CYS A 1 96 ? -6.221 6.366 12.246 1.00 89.75 96 CYS A C 1
ATOM 750 O O . CYS A 1 96 ? -5.127 5.998 11.826 1.00 89.75 96 CYS A O 1
ATOM 752 N N . ALA A 1 97 ? -6.660 6.004 13.446 1.00 91.25 97 ALA A N 1
ATOM 753 C CA . ALA A 1 97 ? -5.835 5.178 14.320 1.00 91.25 97 ALA A CA 1
ATOM 754 C C . ALA A 1 97 ? -5.663 3.766 13.715 1.00 91.25 97 ALA A C 1
ATOM 756 O O . ALA A 1 97 ? -6.627 3.193 13.197 1.00 91.25 97 ALA A O 1
ATOM 757 N N . PRO A 1 98 ? -4.468 3.152 13.760 1.00 92.06 98 PRO A N 1
ATOM 758 C CA . PRO A 1 98 ? -4.282 1.813 13.216 1.00 92.06 98 PRO A CA 1
ATOM 759 C C . PRO A 1 98 ? -5.084 0.767 14.011 1.00 92.06 98 PRO A C 1
ATOM 761 O O . PRO A 1 98 ? -4.946 0.615 15.227 1.00 92.06 98 PRO A O 1
ATOM 764 N N . ALA A 1 99 ? -5.942 0.019 13.313 1.00 90.94 99 ALA A N 1
ATOM 765 C CA . ALA A 1 99 ? -6.561 -1.202 13.831 1.00 90.94 99 ALA A CA 1
ATOM 766 C C . ALA A 1 99 ? -5.572 -2.368 13.755 1.00 90.94 99 ALA A C 1
ATOM 768 O O . ALA A 1 99 ? -5.326 -3.063 14.743 1.00 90.94 99 ALA A O 1
ATOM 769 N N . LYS A 1 100 ? -4.999 -2.541 12.562 1.00 94.19 100 LYS A N 1
ATOM 770 C CA . LYS A 1 100 ? -3.968 -3.514 12.214 1.00 94.19 100 LYS A CA 1
ATOM 771 C C . LYS A 1 100 ? -3.062 -2.926 11.145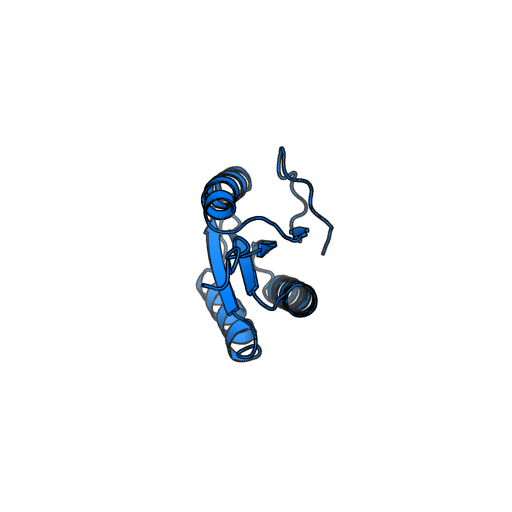 1.00 94.19 100 LYS A C 1
ATOM 773 O O . LYS A 1 100 ? -3.478 -2.076 10.356 1.00 94.19 100 LYS A O 1
ATOM 778 N N . VAL A 1 101 ? -1.826 -3.404 11.134 1.00 95.44 101 VAL A N 1
ATOM 779 C CA . VAL A 1 101 ? -0.811 -3.022 10.160 1.00 95.44 101 VAL A CA 1
ATOM 780 C C . VAL A 1 101 ? -0.256 -4.294 9.541 1.00 95.44 101 VAL A C 1
ATOM 782 O O . VAL A 1 101 ? 0.176 -5.206 10.248 1.00 95.44 101 VAL A O 1
ATOM 785 N N . TYR A 1 102 ? -0.293 -4.348 8.220 1.00 96.56 102 TYR A N 1
ATOM 786 C CA . TYR A 1 102 ? 0.155 -5.466 7.415 1.00 96.56 102 TYR A CA 1
ATOM 787 C C . TYR A 1 102 ? 1.348 -5.063 6.553 1.00 96.56 102 TYR A C 1
ATOM 789 O O . TYR A 1 102 ? 1.423 -3.928 6.084 1.00 96.56 102 TYR A O 1
ATOM 797 N N . SER A 1 103 ? 2.272 -5.991 6.323 1.00 95.94 103 SER A N 1
ATOM 798 C CA . SER A 1 103 ? 3.445 -5.759 5.483 1.00 95.94 103 SER A CA 1
ATOM 799 C C . SER A 1 103 ? 3.618 -6.872 4.459 1.00 95.94 103 SER A C 1
ATOM 801 O O . SER A 1 103 ? 3.818 -8.033 4.812 1.00 95.94 103 SER A O 1
ATOM 803 N N . GLY A 1 104 ? 3.558 -6.498 3.186 1.00 93.50 104 GLY A N 1
ATOM 804 C CA . GLY A 1 104 ? 3.989 -7.303 2.047 1.00 93.50 104 GLY A CA 1
ATOM 805 C C . GLY A 1 104 ? 5.387 -6.924 1.552 1.00 93.50 104 GLY A C 1
ATOM 806 O O . GLY A 1 104 ? 5.796 -7.417 0.503 1.00 93.50 104 GLY A O 1
ATOM 807 N N . VAL A 1 105 ? 6.093 -6.044 2.274 1.00 88.94 105 VAL A N 1
ATOM 808 C CA . VAL A 1 105 ? 7.470 -5.637 1.965 1.00 88.94 105 VAL A CA 1
ATOM 809 C C . VAL A 1 105 ? 8.461 -6.475 2.761 1.00 88.94 105 VAL A C 1
ATOM 811 O O . VAL A 1 105 ? 8.209 -6.808 3.921 1.00 88.94 105 VAL A O 1
ATOM 814 N N . ASP A 1 106 ? 9.595 -6.808 2.147 1.00 77.69 106 ASP A N 1
ATOM 815 C CA . ASP A 1 106 ? 10.661 -7.558 2.827 1.00 77.69 106 ASP A CA 1
ATOM 816 C C . ASP A 1 106 ? 11.645 -6.637 3.584 1.00 77.69 106 ASP A C 1
ATOM 818 O O . ASP A 1 106 ? 12.435 -7.106 4.404 1.00 77.69 106 ASP A O 1
ATOM 822 N N . ALA A 1 107 ? 11.580 -5.320 3.355 1.00 69.75 107 ALA A N 1
ATOM 823 C CA . ALA A 1 107 ? 12.390 -4.322 4.052 1.00 69.75 107 ALA A CA 1
ATOM 824 C C . ALA A 1 107 ? 11.890 -4.033 5.482 1.00 69.75 107 ALA A C 1
ATOM 826 O O . ALA A 1 107 ? 10.689 -4.069 5.755 1.00 69.75 107 ALA A O 1
ATOM 827 N N . SER A 1 108 ? 12.817 -3.673 6.380 1.00 75.00 108 SER A N 1
ATOM 828 C CA . SER A 1 108 ? 12.473 -3.164 7.717 1.00 75.00 108 SER A CA 1
ATOM 829 C C . SER A 1 108 ? 11.696 -1.851 7.604 1.00 75.00 108 SER A C 1
ATOM 831 O O . SER A 1 108 ? 12.118 -0.928 6.905 1.00 75.00 108 SER A O 1
ATOM 833 N N . LEU A 1 109 ? 10.568 -1.768 8.307 1.00 84.38 109 LEU A N 1
ATOM 834 C CA . LEU A 1 109 ? 9.808 -0.539 8.514 1.00 84.38 109 LEU A CA 1
ATOM 835 C C . LEU A 1 109 ? 10.066 -0.076 9.946 1.00 84.38 109 LEU A C 1
ATOM 837 O O . LEU A 1 109 ? 9.341 -0.438 10.873 1.00 84.38 109 LEU A O 1
ATOM 841 N N . ASP A 1 110 ? 11.152 0.667 10.132 1.00 82.81 110 ASP A N 1
ATOM 842 C CA . ASP A 1 110 ? 11.655 1.012 11.460 1.00 82.81 110 ASP A CA 1
ATOM 843 C C . ASP A 1 110 ? 10.581 1.686 12.328 1.00 82.81 110 ASP A C 1
ATOM 845 O O . ASP A 1 110 ? 9.942 2.664 11.936 1.00 82.81 110 ASP A O 1
ATOM 849 N N . GLY A 1 111 ? 10.380 1.142 13.531 1.00 80.69 111 GLY A N 1
ATOM 850 C CA . GLY A 1 111 ? 9.390 1.644 14.487 1.00 80.69 111 GLY A CA 1
ATOM 851 C C . GLY A 1 111 ? 7.936 1.270 14.176 1.00 80.69 111 GLY A C 1
ATOM 852 O O . GLY A 1 111 ? 7.040 1.768 14.857 1.00 80.69 111 GLY A O 1
ATOM 853 N N . ILE A 1 112 ? 7.684 0.402 13.190 1.00 87.31 112 ILE A N 1
ATOM 854 C CA . ILE A 1 112 ? 6.343 -0.071 12.832 1.00 87.31 112 ILE A CA 1
ATOM 855 C C . ILE A 1 112 ? 6.246 -1.579 13.067 1.00 87.31 112 ILE A C 1
ATOM 857 O O . ILE A 1 112 ? 6.891 -2.379 12.394 1.00 87.31 112 ILE A O 1
ATOM 861 N N . GLU A 1 113 ? 5.385 -1.981 14.000 1.00 88.00 113 GLU A N 1
ATOM 862 C CA . GLU A 1 113 ? 5.029 -3.387 14.186 1.00 88.00 113 GLU A CA 1
ATOM 863 C C . GLU A 1 113 ? 3.968 -3.787 13.151 1.00 88.00 113 GLU A C 1
ATOM 865 O O . GLU A 1 113 ? 2.850 -3.265 13.155 1.00 88.00 113 GLU A O 1
ATOM 870 N N . ALA A 1 114 ? 4.324 -4.701 12.245 1.00 90.00 114 ALA A N 1
ATOM 871 C CA . ALA A 1 114 ? 3.455 -5.148 11.162 1.00 90.00 114 ALA A CA 1
ATOM 872 C C . ALA A 1 114 ? 3.388 -6.677 11.076 1.00 90.00 114 ALA A C 1
ATOM 874 O O . ALA A 1 114 ? 4.383 -7.380 11.252 1.00 90.00 114 ALA A O 1
ATOM 875 N N . VAL A 1 115 ? 2.206 -7.194 10.743 1.00 92.75 115 VAL A N 1
ATOM 876 C CA . VAL A 1 115 ? 1.987 -8.618 10.465 1.00 92.75 115 VAL A CA 1
ATOM 877 C C . VAL A 1 115 ? 2.301 -8.892 8.996 1.00 92.75 115 VAL A C 1
ATOM 879 O O . VAL A 1 115 ? 1.824 -8.169 8.121 1.00 92.75 115 VAL A O 1
ATOM 882 N N . LYS A 1 116 ? 3.067 -9.946 8.698 1.00 92.50 116 LYS A N 1
ATOM 883 C CA . LYS A 1 116 ? 3.376 -10.307 7.307 1.00 92.50 116 LYS A CA 1
ATOM 884 C C . LYS A 1 116 ? 2.096 -10.668 6.530 1.00 92.50 116 LYS A C 1
ATOM 886 O O . LYS A 1 116 ? 1.174 -11.290 7.081 1.00 92.50 116 LYS A O 1
ATOM 891 N N . LEU A 1 117 ? 2.018 -10.214 5.279 1.00 89.00 117 LEU A N 1
ATOM 892 C CA . LEU A 1 117 ? 0.973 -10.609 4.330 1.00 89.00 117 LEU A CA 1
ATOM 893 C C . LEU A 1 117 ? 1.270 -11.985 3.753 1.00 89.00 117 LEU A C 1
ATOM 895 O O . LEU A 1 117 ? 2.416 -12.207 3.301 1.00 89.00 117 LEU A O 1
#

Foldseek 3Di:
DDPPPVPQAAEEEEEAEAPPCLVLRLVRVLVSQVVRVVQPQEYEYEYAYEVPGPVVSVVVSVCVSCVVRVSGHYHYHYAHDLVRSLVVVVVVCVRHPYPAYEYCDPDDNPPDDHHYD

Sequence (117 aa):
MSDRDSEEPRCTYAFLEFCNDADRYRRLLGDALTRARREGGRLIAISILCPGADYNSYLLTANEVTANNMDSRIELYEVSGAEGAVKVFGLLVRKCAPAKVYSGVDASLDGIEAVKL